Protein AF-A0A356E671-F1 (afdb_monomer)

Mean predicted aligned error: 6.48 Å

pLDDT: mean 79.45, std 10.89, range [40.62, 89.38]

Nearest PDB structures (foldseek):
  8bif-assembly2_D-2  TM=6.972E-01  e=9.703E-03  Photorhabdus laumondii subsp. laumondii TTO1
  8bic-assembly1_A  TM=6.448E-01  e=9.095E-03  Photorhabdus laumondii subsp. laumondii TTO1
  7clu-assembly1_B  TM=6.566E-01  e=4.893E-02  Serratia marcescens
  7clu-assembly1_A  TM=6.766E-01  e=7.215E-02  Serratia marcescens
  7clf-assembly1_A  TM=6.101E-01  e=8.212E-02  Serratia marcescens

Solvent-accessible surface area (backbone atoms only — not comparable to full-atom values): 4433 Å² total; per-residue (Å²): 133,71,70,70,61,53,53,52,52,51,50,40,49,49,54,44,50,35,44,54,67,57,68,57,54,73,68,39,70,51,67,69,51,45,14,59,75,71,72,46,58,58,69,53,43,50,53,39,50,53,50,34,42,73,69,51,28,33,43,80,54,96,94,36,37,33,76,67,44,70,65,57,90,85,78,113

Secondary structure (DSSP, 8-state):
--HHHHHHHHHHHHHHHHHHTT-SPSSBPPHHHHHHHTT--HHHHHHHHHHHHHTTSEEEETTEEEE-SPPPGGG-

Radius of gyration: 11.77 Å; Cα contacts (8 Å, |Δi|>4): 71; chains: 1; bounding box: 31×28×24 Å

Sequence (76 aa):
MSRNLNLRQDIINQIIDDIASQLLSSPLPSQSELANLYNVSRTTIRHAIEYLLKTEIIRVEEHRLYVARLPSAAEK

Foldseek 3Di:
DCPPVVLLVVLLVVVLVCLLVCVQPPQGDALVVSCVVSVHDSVSSVVSVVLCVVVVQWDQDPNTIGGRDRDDPVSD

Structure (mmCIF, N/CA/C/O backbone):
data_AF-A0A356E671-F1
#
_entry.id   AF-A0A356E671-F1
#
loop_
_atom_site.group_PDB
_atom_site.id
_atom_site.type_symbol
_atom_site.label_atom_id
_atom_site.label_alt_id
_atom_site.label_comp_id
_atom_site.label_asym_id
_atom_site.label_entity_id
_atom_site.label_seq_id
_atom_site.pdbx_PDB_ins_code
_atom_site.Cartn_x
_atom_site.Cartn_y
_atom_site.Cartn_z
_atom_site.occupancy
_atom_site.B_iso_or_equiv
_atom_site.auth_seq_id
_atom_site.auth_comp_id
_atom_site.auth_asym_id
_atom_site.auth_atom_id
_atom_site.pdbx_PDB_model_num
ATOM 1 N N . MET A 1 1 ? 22.034 9.176 -13.032 1.00 40.62 1 MET A N 1
ATOM 2 C CA . MET A 1 1 ? 20.649 9.522 -12.647 1.00 40.62 1 MET A CA 1
ATOM 3 C C . MET A 1 1 ? 19.881 8.233 -12.395 1.00 40.62 1 MET A C 1
ATOM 5 O O . MET A 1 1 ? 19.602 7.477 -13.319 1.00 40.62 1 MET A O 1
ATOM 9 N N . SER A 1 2 ? 19.681 7.932 -11.118 1.00 42.72 2 SER A N 1
ATOM 10 C CA . SER A 1 2 ? 19.312 6.630 -10.559 1.00 42.72 2 SER A CA 1
ATOM 11 C C . SER A 1 2 ? 17.835 6.286 -10.785 1.00 42.72 2 SER A C 1
ATOM 13 O O . SER A 1 2 ? 17.022 6.371 -9.873 1.00 42.72 2 SER A O 1
ATOM 15 N N . ARG A 1 3 ? 17.480 5.879 -12.009 1.00 51.53 3 ARG A N 1
ATOM 16 C CA . ARG A 1 3 ? 16.091 5.587 -12.426 1.00 51.53 3 ARG A CA 1
ATOM 17 C C . ARG A 1 3 ? 15.370 4.540 -11.557 1.00 51.53 3 ARG A C 1
ATOM 19 O O . ARG A 1 3 ? 14.155 4.577 -11.442 1.00 51.53 3 ARG A O 1
ATOM 26 N N . ASN A 1 4 ? 16.120 3.633 -10.925 1.00 55.53 4 ASN A N 1
ATOM 27 C CA . ASN A 1 4 ? 15.573 2.516 -10.145 1.00 55.53 4 ASN A CA 1
ATOM 28 C C . ASN A 1 4 ? 15.205 2.861 -8.690 1.00 55.53 4 ASN A C 1
ATOM 30 O O . ASN A 1 4 ? 14.401 2.149 -8.095 1.00 55.53 4 ASN A O 1
ATOM 34 N N . LEU A 1 5 ? 15.794 3.911 -8.103 1.00 59.84 5 LEU A N 1
ATOM 35 C CA . LEU A 1 5 ? 15.456 4.335 -6.735 1.00 59.84 5 LEU A CA 1
ATOM 36 C C . LEU A 1 5 ? 14.095 5.031 -6.708 1.00 59.84 5 LEU A C 1
ATOM 38 O O . LEU A 1 5 ? 13.265 4.690 -5.872 1.00 59.84 5 LEU A O 1
ATOM 42 N N . ASN A 1 6 ? 13.853 5.902 -7.692 1.00 72.56 6 ASN A N 1
ATOM 43 C CA . ASN A 1 6 ? 12.585 6.613 -7.834 1.00 72.56 6 ASN A CA 1
ATOM 44 C C . ASN A 1 6 ? 11.424 5.632 -8.005 1.00 72.56 6 ASN A C 1
ATOM 46 O O . ASN A 1 6 ? 10.499 5.678 -7.211 1.00 72.56 6 ASN A O 1
ATOM 50 N N . LEU A 1 7 ? 11.549 4.635 -8.896 1.00 75.12 7 LEU A N 1
ATOM 51 C CA . LEU A 1 7 ? 10.471 3.670 -9.138 1.00 75.12 7 LEU A CA 1
ATOM 52 C C . LEU A 1 7 ? 10.020 2.943 -7.862 1.00 75.12 7 LEU A C 1
ATOM 54 O O . LEU A 1 7 ? 8.831 2.747 -7.654 1.00 75.12 7 LEU A O 1
ATOM 58 N N . ARG A 1 8 ? 10.947 2.539 -6.983 1.00 77.75 8 ARG A N 1
ATOM 59 C CA . ARG A 1 8 ? 10.570 1.889 -5.717 1.00 77.75 8 ARG A CA 1
ATOM 60 C C . ARG A 1 8 ? 9.746 2.827 -4.838 1.00 77.75 8 ARG A C 1
ATOM 62 O O . ARG A 1 8 ? 8.773 2.388 -4.237 1.00 77.75 8 ARG A O 1
ATOM 69 N N . GLN A 1 9 ? 10.179 4.076 -4.742 1.00 80.62 9 GLN A N 1
ATOM 70 C CA . GLN A 1 9 ? 9.545 5.094 -3.915 1.00 80.62 9 GLN A CA 1
ATOM 71 C C . GLN A 1 9 ? 8.186 5.503 -4.491 1.00 80.62 9 GLN A C 1
ATOM 73 O O . GLN A 1 9 ? 7.221 5.590 -3.744 1.00 80.62 9 GLN A O 1
ATOM 78 N N . ASP A 1 10 ? 8.087 5.613 -5.815 1.00 83.94 10 ASP A N 1
ATOM 79 C CA . ASP A 1 10 ? 6.836 5.833 -6.538 1.00 83.94 10 ASP A CA 1
ATOM 80 C C . ASP A 1 10 ? 5.821 4.717 -6.249 1.00 83.94 10 ASP A C 1
ATOM 82 O O . ASP A 1 10 ? 4.672 5.006 -5.937 1.00 83.94 10 ASP A O 1
ATOM 86 N N . ILE A 1 11 ? 6.239 3.442 -6.261 1.00 85.75 11 ILE A N 1
ATOM 87 C CA . ILE A 1 11 ? 5.343 2.323 -5.915 1.00 85.75 11 ILE A CA 1
ATOM 88 C C . ILE A 1 11 ? 4.899 2.371 -4.451 1.00 85.75 11 ILE A C 1
ATOM 90 O O . ILE A 1 11 ? 3.734 2.112 -4.165 1.00 85.75 11 ILE A O 1
ATOM 94 N N . ILE A 1 12 ? 5.801 2.692 -3.519 1.00 84.62 12 ILE A N 1
ATOM 95 C CA . ILE A 1 12 ? 5.435 2.844 -2.102 1.00 84.62 12 ILE A CA 1
ATOM 96 C C . ILE A 1 12 ? 4.388 3.949 -1.955 1.00 84.62 12 ILE A C 1
ATOM 98 O O . ILE A 1 12 ? 3.355 3.721 -1.330 1.00 84.62 12 ILE A O 1
ATOM 102 N N . ASN A 1 13 ? 4.620 5.100 -2.585 1.00 85.00 13 ASN A N 1
ATOM 103 C CA . ASN A 1 13 ? 3.704 6.234 -2.557 1.00 85.00 13 ASN A CA 1
ATOM 104 C C . ASN A 1 13 ? 2.355 5.894 -3.192 1.00 85.00 13 ASN A C 1
ATOM 106 O O . ASN A 1 13 ? 1.326 6.241 -2.624 1.00 85.00 13 ASN A O 1
ATOM 110 N N . GLN A 1 14 ? 2.347 5.150 -4.301 1.00 85.50 14 GLN A N 1
ATOM 111 C CA . GLN A 1 14 ? 1.114 4.698 -4.939 1.00 85.50 14 GLN A CA 1
ATOM 112 C C . GLN A 1 14 ? 0.314 3.767 -4.021 1.00 85.50 14 GLN A C 1
ATOM 114 O O . GLN A 1 14 ? -0.883 3.962 -3.851 1.00 85.50 14 GLN A O 1
ATOM 119 N N . ILE A 1 15 ? 0.966 2.793 -3.375 1.00 83.81 15 ILE A N 1
ATOM 120 C CA . ILE A 1 15 ? 0.289 1.896 -2.425 1.00 83.81 15 ILE A CA 1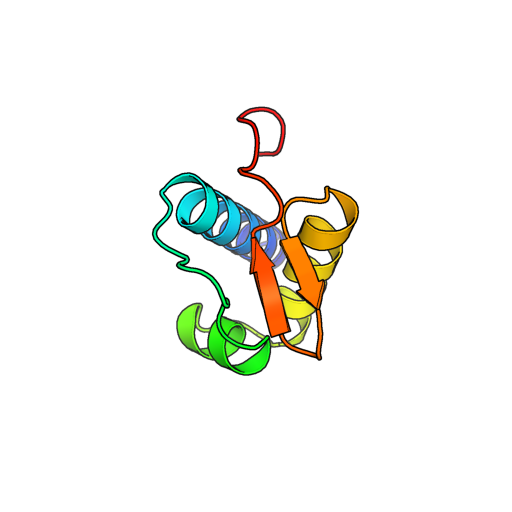
ATOM 121 C C . ILE A 1 15 ? -0.258 2.694 -1.234 1.00 83.81 15 ILE A C 1
ATOM 123 O O . ILE A 1 15 ? -1.376 2.448 -0.789 1.00 83.81 15 ILE A O 1
ATOM 127 N N . ILE A 1 16 ? 0.513 3.656 -0.722 1.00 84.12 16 ILE A N 1
ATOM 128 C CA . ILE A 1 16 ? 0.090 4.567 0.348 1.00 84.12 16 ILE A CA 1
ATOM 129 C C . ILE A 1 16 ? -1.155 5.352 -0.076 1.00 84.12 16 ILE A C 1
ATOM 131 O O . ILE A 1 16 ? -2.118 5.401 0.685 1.00 84.12 16 ILE A O 1
ATOM 135 N N . ASP A 1 17 ? -1.164 5.922 -1.281 1.00 84.38 17 ASP A N 1
ATOM 136 C CA . ASP A 1 17 ? -2.294 6.683 -1.816 1.00 84.38 17 ASP A CA 1
ATOM 137 C C . ASP A 1 17 ? -3.533 5.808 -2.042 1.00 84.38 17 ASP A C 1
ATOM 139 O O . ASP A 1 17 ? -4.643 6.214 -1.689 1.00 84.38 17 ASP A O 1
ATOM 143 N N . ASP A 1 18 ? -3.363 4.588 -2.549 1.00 84.00 18 ASP A N 1
ATOM 144 C CA . ASP A 1 18 ? -4.458 3.639 -2.770 1.00 84.00 18 ASP A CA 1
ATOM 145 C C . ASP A 1 18 ? -5.060 3.148 -1.437 1.00 84.00 18 ASP A C 1
ATOM 147 O O . ASP A 1 18 ? -6.276 2.960 -1.322 1.00 84.00 18 ASP A O 1
ATOM 151 N N . ILE A 1 19 ? -4.232 2.988 -0.396 1.00 83.00 19 ILE A N 1
ATOM 152 C CA . ILE A 1 19 ? -4.693 2.706 0.972 1.00 83.00 19 ILE A CA 1
ATOM 153 C C . ILE A 1 19 ? -5.404 3.933 1.558 1.00 83.00 19 ILE A C 1
ATOM 155 O O . ILE A 1 19 ? -6.500 3.795 2.101 1.00 83.00 19 ILE A O 1
ATOM 159 N N . ALA A 1 20 ? -4.816 5.129 1.434 1.00 81.75 20 ALA A N 1
ATOM 160 C CA . ALA A 1 20 ? -5.379 6.386 1.937 1.00 81.75 20 ALA A CA 1
ATOM 161 C C . ALA A 1 20 ? -6.749 6.689 1.320 1.00 81.75 20 ALA A C 1
ATOM 163 O O . ALA A 1 20 ? -7.665 7.140 2.006 1.00 81.75 20 ALA A O 1
ATOM 164 N N . SER A 1 21 ? -6.893 6.388 0.031 1.00 78.62 21 SER A N 1
ATOM 165 C CA . SER A 1 21 ? -8.118 6.579 -0.743 1.00 78.62 21 SER A CA 1
ATOM 166 C C . SER A 1 21 ? -9.173 5.500 -0.480 1.00 78.62 21 SER A C 1
ATOM 168 O O . SER A 1 21 ? -10.221 5.517 -1.120 1.00 78.62 21 SER A O 1
ATOM 170 N N . GLN A 1 22 ? -8.903 4.544 0.421 1.00 71.12 22 GLN A N 1
ATOM 171 C CA . GLN A 1 22 ? -9.753 3.376 0.692 1.00 71.12 22 GLN A CA 1
ATOM 172 C C . GLN A 1 22 ? -10.059 2.527 -0.561 1.00 71.12 22 GLN A C 1
ATOM 174 O O . GLN A 1 22 ? -10.998 1.731 -0.564 1.00 71.12 22 GLN A O 1
ATOM 179 N N . LEU A 1 23 ? -9.251 2.663 -1.620 1.00 67.19 23 LEU A N 1
ATOM 180 C CA . LEU A 1 23 ? -9.351 1.866 -2.846 1.00 67.19 23 LEU A CA 1
ATOM 181 C C . LEU A 1 23 ? -8.925 0.419 -2.580 1.00 67.19 23 LEU A C 1
ATOM 183 O O . LEU A 1 23 ? -9.533 -0.522 -3.092 1.00 67.19 23 LEU A O 1
ATOM 187 N N . LEU A 1 24 ? -7.925 0.230 -1.714 1.00 69.81 24 LEU A N 1
ATOM 188 C CA . LEU A 1 24 ? -7.528 -1.081 -1.206 1.00 69.81 24 LEU A CA 1
ATOM 189 C C . LEU A 1 24 ? -8.491 -1.544 -0.107 1.00 69.81 24 LEU A C 1
ATOM 191 O O . LEU A 1 24 ? -8.259 -1.373 1.090 1.00 69.81 24 LEU A O 1
ATOM 195 N N . SER A 1 25 ? -9.593 -2.152 -0.544 1.00 61.34 25 SER A N 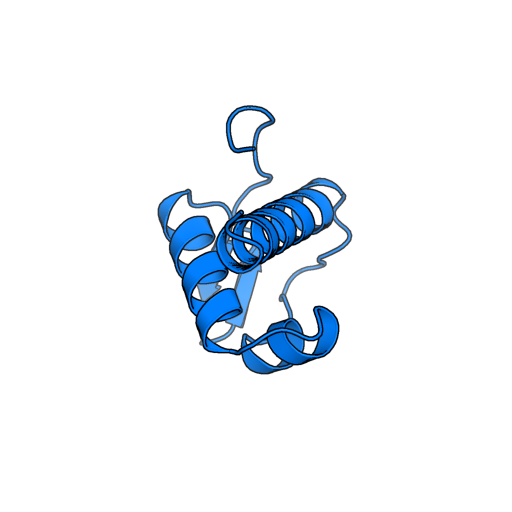1
ATOM 196 C CA . SER A 1 25 ? -10.537 -2.835 0.339 1.00 61.34 25 SER A CA 1
ATOM 197 C C . SER A 1 25 ? -9.892 -4.082 0.942 1.00 61.34 25 SER A C 1
ATOM 199 O O . SER A 1 25 ? -9.325 -4.915 0.239 1.00 61.34 25 SER A O 1
ATOM 201 N N . SER A 1 26 ? -9.974 -4.203 2.263 1.00 66.94 26 SER A N 1
ATOM 202 C CA . SER A 1 26 ? -9.441 -5.350 2.992 1.00 66.94 26 SER A CA 1
ATOM 203 C C . SER A 1 26 ? -10.263 -6.616 2.705 1.00 66.94 26 SER A C 1
ATOM 205 O O . SER A 1 26 ? -11.495 -6.534 2.712 1.00 66.94 26 SER A O 1
ATOM 207 N N . PRO A 1 27 ? -9.636 -7.793 2.512 1.00 70.38 27 PRO A N 1
ATOM 208 C CA . PRO A 1 27 ? -8.195 -8.067 2.555 1.00 70.38 27 PRO A CA 1
ATOM 209 C C . PRO A 1 27 ? -7.466 -7.628 1.273 1.00 70.38 27 PRO A C 1
ATOM 211 O O . PRO A 1 27 ? -7.944 -7.876 0.167 1.00 70.38 27 PRO A O 1
ATOM 214 N N . LEU A 1 28 ? -6.281 -7.025 1.424 1.00 78.19 28 LEU A N 1
ATOM 215 C CA . LEU A 1 28 ? -5.436 -6.646 0.292 1.00 78.19 28 LEU A CA 1
ATOM 216 C C . LEU A 1 28 ? -5.038 -7.886 -0.538 1.00 78.19 28 LEU A C 1
ATOM 218 O O . LEU A 1 28 ? -4.893 -8.988 0.012 1.00 78.19 28 LEU A O 1
ATOM 222 N N . PRO A 1 29 ? -4.766 -7.699 -1.845 1.00 80.69 29 PRO A N 1
ATOM 223 C CA . PRO A 1 29 ? -4.186 -8.737 -2.684 1.00 80.69 29 PRO A CA 1
ATOM 224 C C . PRO A 1 29 ? -2.859 -9.248 -2.107 1.00 80.69 29 PRO A C 1
ATOM 226 O O . PRO A 1 29 ? -2.133 -8.527 -1.422 1.00 80.69 29 PRO A O 1
ATOM 229 N N . SER A 1 30 ? -2.514 -10.501 -2.405 1.00 82.62 30 SER A N 1
ATOM 230 C CA . SER A 1 30 ? -1.235 -11.084 -1.978 1.00 82.62 30 SER A CA 1
ATOM 231 C C . SER A 1 30 ? -0.031 -10.341 -2.581 1.00 82.62 30 SER A C 1
ATOM 233 O O . SER A 1 30 ? -0.159 -9.626 -3.572 1.00 82.62 30 SER A O 1
ATOM 235 N N . GLN A 1 31 ? 1.174 -10.553 -2.037 1.00 84.06 31 GLN A N 1
ATOM 236 C CA . GLN A 1 31 ? 2.398 -9.914 -2.554 1.00 84.06 31 GLN A CA 1
ATOM 237 C C . GLN A 1 31 ? 2.609 -10.161 -4.059 1.00 84.06 31 GLN A C 1
ATOM 239 O O . GLN A 1 31 ? 3.067 -9.275 -4.777 1.00 84.06 31 GLN A O 1
ATOM 244 N N . SER A 1 32 ? 2.270 -11.362 -4.534 1.00 83.94 32 SER A N 1
ATOM 245 C CA . SER A 1 32 ? 2.360 -11.734 -5.950 1.00 83.94 32 SER A CA 1
ATOM 246 C C . SER A 1 32 ? 1.345 -10.979 -6.805 1.00 83.94 32 SER A C 1
ATOM 248 O O . SER A 1 32 ? 1.690 -10.504 -7.882 1.00 83.94 32 SER A O 1
ATOM 250 N N . GLU A 1 33 ? 0.120 -10.828 -6.303 1.00 85.50 33 GLU A N 1
ATOM 251 C CA . GLU A 1 33 ? -0.940 -10.082 -6.984 1.00 85.50 33 GLU A CA 1
ATOM 252 C C . GLU A 1 33 ? -0.599 -8.594 -7.047 1.00 85.50 33 GLU A C 1
ATOM 254 O O . GLU A 1 33 ? -0.687 -7.996 -8.110 1.00 85.50 33 GLU A O 1
ATOM 259 N N . LEU A 1 34 ? -0.109 -8.007 -5.949 1.00 85.88 34 LEU A N 1
ATOM 260 C CA . LEU A 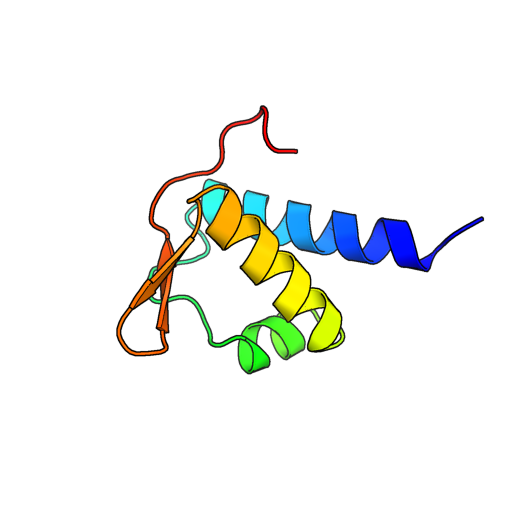1 34 ? 0.374 -6.625 -5.931 1.00 85.88 34 LEU A CA 1
ATOM 261 C C . LEU A 1 34 ? 1.530 -6.435 -6.926 1.00 85.88 34 LEU A C 1
ATOM 263 O O . LEU A 1 34 ? 1.541 -5.470 -7.680 1.00 85.88 34 LEU A O 1
ATOM 267 N N . ALA A 1 35 ? 2.478 -7.373 -6.995 1.00 87.62 35 ALA A N 1
ATOM 268 C CA . ALA A 1 35 ? 3.575 -7.296 -7.963 1.00 87.62 35 ALA A CA 1
ATOM 269 C C . ALA A 1 35 ? 3.075 -7.291 -9.414 1.00 87.62 35 ALA A C 1
ATOM 271 O O . ALA A 1 35 ? 3.586 -6.521 -10.227 1.00 87.62 35 ALA A O 1
ATOM 272 N N . ASN A 1 36 ? 2.049 -8.090 -9.713 1.00 88.00 36 ASN A N 1
ATOM 273 C CA . ASN A 1 36 ? 1.405 -8.102 -11.022 1.00 88.00 36 ASN A CA 1
ATOM 274 C C . ASN A 1 36 ? 0.611 -6.812 -11.288 1.00 88.00 36 ASN A C 1
ATOM 276 O O . ASN A 1 36 ? 0.764 -6.227 -12.355 1.00 88.00 36 ASN A O 1
ATOM 280 N N . LEU A 1 37 ? -0.182 -6.337 -10.321 1.00 85.81 37 LEU A N 1
ATOM 281 C CA . LEU A 1 37 ? -1.009 -5.128 -10.441 1.00 85.81 37 LEU A CA 1
ATOM 282 C C . LEU A 1 37 ? -0.168 -3.877 -10.706 1.00 85.81 37 LEU A C 1
ATOM 284 O O . LEU A 1 37 ? -0.480 -3.096 -11.600 1.00 85.81 37 LEU A O 1
ATOM 288 N N . TYR A 1 38 ? 0.925 -3.715 -9.963 1.00 84.00 38 TYR A N 1
ATOM 289 C CA . TYR A 1 38 ? 1.841 -2.586 -10.121 1.00 84.00 38 TYR A CA 1
ATOM 290 C C . TYR A 1 38 ? 2.910 -2.826 -11.197 1.00 84.00 38 TYR A C 1
ATOM 292 O O . TYR A 1 38 ? 3.758 -1.966 -11.422 1.00 84.00 38 TYR A O 1
ATOM 300 N N . ASN A 1 39 ? 2.883 -3.987 -11.865 1.00 86.19 39 ASN A N 1
ATOM 301 C CA . ASN A 1 39 ? 3.823 -4.393 -12.908 1.00 86.19 39 ASN A CA 1
ATOM 302 C C . ASN A 1 39 ? 5.300 -4.207 -12.496 1.00 86.19 39 ASN A C 1
ATOM 304 O O . ASN A 1 39 ? 6.129 -3.684 -13.248 1.0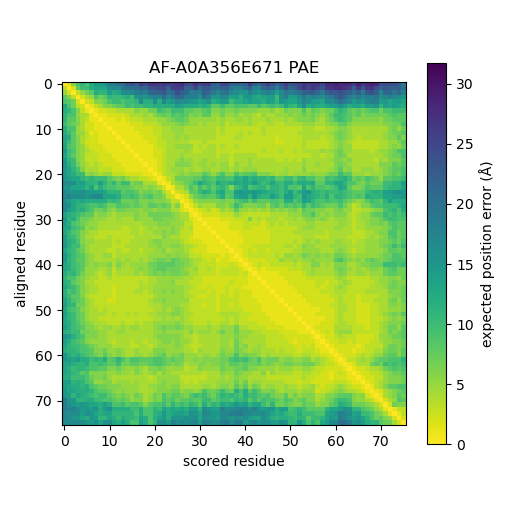0 86.19 39 ASN A O 1
ATOM 308 N N . VAL A 1 40 ? 5.629 -4.627 -11.271 1.00 86.38 40 VAL A N 1
ATOM 309 C CA . VAL A 1 40 ? 6.962 -4.487 -10.669 1.00 86.38 40 VAL A CA 1
ATOM 310 C C . VAL A 1 40 ? 7.497 -5.806 -10.122 1.00 86.38 40 VAL A C 1
ATOM 312 O O . VAL A 1 40 ? 6.777 -6.769 -9.871 1.00 86.38 40 VAL A O 1
ATOM 315 N N . SER A 1 41 ? 8.807 -5.845 -9.881 1.00 86.44 41 SER A N 1
ATOM 316 C CA . SER A 1 41 ? 9.464 -7.001 -9.278 1.00 86.44 41 SER A CA 1
ATOM 317 C C . SER A 1 41 ? 8.915 -7.319 -7.8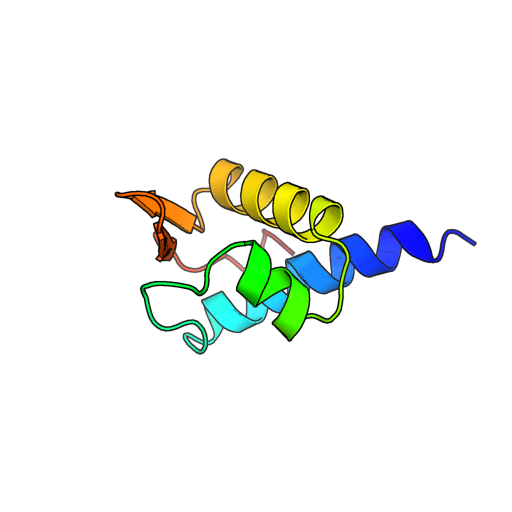84 1.00 86.44 41 SER A C 1
ATOM 319 O O . SER A 1 41 ? 8.763 -6.438 -7.037 1.00 86.44 41 SER A O 1
ATOM 321 N N . ARG A 1 42 ? 8.757 -8.618 -7.594 1.00 84.44 42 ARG A N 1
ATOM 322 C CA . ARG A 1 42 ? 8.377 -9.141 -6.266 1.00 84.44 42 ARG A CA 1
ATOM 323 C C . ARG A 1 42 ? 9.258 -8.613 -5.131 1.00 84.44 42 ARG A C 1
ATOM 325 O O . ARG A 1 42 ? 8.776 -8.388 -4.029 1.00 84.44 42 ARG A O 1
ATOM 332 N N . THR A 1 43 ? 10.546 -8.386 -5.393 1.00 86.50 43 THR A N 1
ATOM 333 C CA . THR A 1 43 ? 11.479 -7.797 -4.422 1.00 86.50 43 THR A CA 1
ATOM 334 C C . THR A 1 43 ? 11.103 -6.362 -4.057 1.00 86.50 43 THR A C 1
ATOM 336 O O . THR A 1 43 ? 11.194 -6.001 -2.889 1.00 86.50 43 THR A O 1
ATOM 339 N N . THR A 1 44 ? 10.635 -5.562 -5.019 1.00 87.00 44 THR A N 1
ATOM 340 C CA . THR A 1 44 ? 10.170 -4.185 -4.802 1.00 87.00 44 THR A CA 1
ATOM 341 C C . THR A 1 44 ? 8.917 -4.165 -3.935 1.00 87.00 44 THR A C 1
ATOM 343 O O . THR A 1 44 ? 8.889 -3.438 -2.946 1.00 87.00 44 THR A O 1
ATOM 346 N N . ILE A 1 45 ? 7.928 -5.012 -4.243 1.00 89.38 45 ILE A N 1
ATOM 347 C CA . ILE A 1 45 ? 6.714 -5.140 -3.424 1.00 89.38 45 ILE A CA 1
ATOM 348 C C . ILE A 1 45 ? 7.032 -5.645 -2.027 1.00 89.38 45 ILE A C 1
ATOM 350 O O . ILE A 1 45 ? 6.525 -5.086 -1.063 1.00 89.38 45 ILE A O 1
ATOM 354 N N . ARG A 1 46 ? 7.905 -6.649 -1.888 1.00 88.50 46 ARG A N 1
ATOM 355 C CA . ARG A 1 46 ? 8.328 -7.130 -0.569 1.00 88.50 46 ARG A CA 1
ATOM 356 C C . ARG A 1 46 ? 8.899 -5.991 0.275 1.00 88.50 46 ARG A C 1
ATOM 358 O O . ARG A 1 46 ? 8.488 -5.834 1.415 1.00 88.50 46 ARG A O 1
ATOM 365 N N . HIS A 1 47 ? 9.789 -5.173 -0.289 1.00 88.31 47 HIS A N 1
ATOM 366 C CA . HIS A 1 47 ? 10.340 -4.017 0.420 1.00 88.31 47 HIS A CA 1
ATOM 367 C C . HIS A 1 47 ? 9.282 -2.961 0.762 1.00 88.31 47 HIS A C 1
ATOM 369 O O . HIS A 1 47 ? 9.329 -2.397 1.852 1.00 88.31 47 HIS A O 1
ATOM 375 N N . ALA A 1 48 ? 8.327 -2.705 -0.135 1.00 86.62 48 ALA A N 1
ATOM 376 C CA . ALA A 1 48 ? 7.219 -1.792 0.136 1.00 86.62 48 ALA A CA 1
ATOM 377 C C . ALA A 1 48 ? 6.337 -2.305 1.286 1.00 86.62 48 ALA A C 1
ATOM 379 O O . ALA A 1 48 ? 6.035 -1.563 2.211 1.00 86.62 48 ALA A O 1
ATOM 380 N N . ILE A 1 49 ? 5.994 -3.593 1.278 1.00 87.38 49 ILE A N 1
ATOM 381 C CA . ILE A 1 49 ? 5.215 -4.249 2.334 1.00 87.38 49 ILE A CA 1
ATOM 382 C C . ILE A 1 49 ? 5.969 -4.238 3.662 1.00 87.38 49 ILE A C 1
ATOM 384 O O . ILE A 1 49 ? 5.375 -3.924 4.684 1.00 87.38 49 ILE A O 1
ATOM 388 N N . GLU A 1 50 ? 7.269 -4.539 3.666 1.00 89.06 50 GLU A N 1
ATOM 389 C CA . GLU A 1 50 ? 8.110 -4.445 4.867 1.00 89.06 50 GLU A CA 1
ATOM 390 C C . GLU A 1 50 ? 8.112 -3.026 5.444 1.00 89.06 50 GLU A C 1
ATOM 392 O O . GLU A 1 50 ? 8.022 -2.856 6.660 1.00 89.06 50 GLU A O 1
ATOM 397 N N . TYR A 1 51 ? 8.179 -2.007 4.584 1.00 87.62 51 TYR A N 1
ATOM 398 C CA . TYR A 1 51 ? 8.091 -0.612 5.002 1.00 87.62 51 TYR A CA 1
ATOM 399 C C . TYR A 1 51 ? 6.721 -0.295 5.616 1.00 87.62 51 TYR A C 1
ATOM 401 O O . TYR A 1 51 ? 6.662 0.208 6.733 1.00 87.62 51 TYR A O 1
ATOM 409 N N . LEU A 1 52 ? 5.638 -0.673 4.936 1.00 85.38 52 LEU A N 1
ATOM 410 C CA . LEU A 1 52 ? 4.258 -0.464 5.387 1.00 85.38 52 LEU A CA 1
ATOM 411 C C . LEU A 1 52 ? 3.931 -1.227 6.684 1.00 85.38 52 LEU A C 1
ATOM 413 O O . LEU A 1 52 ? 3.135 -0.756 7.492 1.00 85.38 52 LEU A O 1
ATOM 417 N N . LEU A 1 53 ? 4.530 -2.405 6.889 1.00 87.94 53 LEU A N 1
ATOM 418 C CA . LEU A 1 53 ? 4.437 -3.165 8.139 1.00 87.94 53 LEU A CA 1
ATOM 419 C C . LEU A 1 53 ? 5.169 -2.444 9.268 1.00 87.94 53 LEU A C 1
ATOM 421 O O . LEU A 1 53 ? 4.663 -2.363 10.383 1.00 87.94 53 LEU A O 1
ATOM 425 N N . LYS A 1 54 ? 6.356 -1.899 8.980 1.00 88.69 54 LYS A N 1
ATOM 426 C CA . LYS A 1 54 ? 7.160 -1.157 9.955 1.00 88.69 54 LYS A CA 1
ATOM 427 C C . LYS A 1 54 ? 6.486 0.142 10.402 1.00 88.69 54 LYS A C 1
ATOM 429 O O . LYS A 1 54 ? 6.670 0.546 11.544 1.00 88.69 54 LYS A O 1
ATOM 434 N N . THR A 1 55 ? 5.737 0.793 9.518 1.00 85.50 55 THR A N 1
ATOM 435 C CA . THR A 1 55 ? 4.949 1.999 9.821 1.00 85.50 55 THR A CA 1
ATOM 436 C C . THR A 1 55 ? 3.541 1.683 10.339 1.00 85.50 55 THR A C 1
ATOM 438 O O . THR A 1 55 ? 2.732 2.590 10.527 1.00 85.50 55 THR A O 1
ATOM 441 N N . GLU A 1 56 ? 3.231 0.400 10.559 1.00 86.00 56 GLU A N 1
ATOM 442 C CA . GLU A 1 56 ? 1.938 -0.089 11.052 1.00 86.00 56 GLU A CA 1
ATOM 443 C C . GLU A 1 56 ? 0.737 0.296 10.163 1.00 86.00 56 GLU A C 1
ATOM 445 O O . GLU A 1 56 ? -0.405 0.265 10.615 1.00 86.00 56 GLU A O 1
ATOM 450 N N . ILE A 1 57 ? 0.971 0.640 8.887 1.00 86.06 57 ILE A N 1
ATOM 451 C CA . ILE A 1 57 ? -0.075 0.954 7.895 1.00 86.06 57 ILE A CA 1
ATOM 452 C C . ILE A 1 57 ? -0.839 -0.317 7.524 1.00 86.06 57 ILE A C 1
ATOM 454 O O . ILE A 1 57 ? -2.072 -0.335 7.479 1.00 86.06 57 ILE A O 1
ATOM 458 N N . ILE A 1 58 ? -0.103 -1.403 7.292 1.00 87.50 58 ILE A N 1
ATOM 459 C CA . ILE A 1 58 ? -0.668 -2.722 7.008 1.00 87.50 58 ILE A CA 1
ATOM 460 C C . ILE A 1 58 ? -0.238 -3.721 8.074 1.00 87.50 58 ILE A C 1
ATOM 462 O O . ILE A 1 58 ? 0.815 -3.584 8.690 1.00 87.50 58 ILE A O 1
ATOM 466 N N . ARG A 1 59 ? -1.038 -4.767 8.249 1.00 87.88 59 ARG A N 1
ATOM 467 C CA . ARG A 1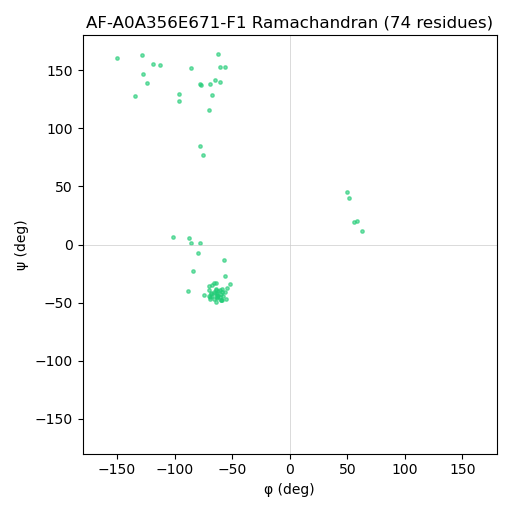 59 ? -0.736 -5.915 9.103 1.00 87.88 59 ARG A CA 1
ATOM 468 C C . ARG A 1 59 ? -0.905 -7.206 8.318 1.00 87.88 59 ARG A C 1
ATOM 470 O O . ARG A 1 59 ? -1.756 -7.294 7.433 1.00 87.88 59 ARG A O 1
ATOM 477 N N . VAL A 1 60 ? -0.088 -8.203 8.636 1.00 86.62 60 VAL A N 1
ATOM 478 C CA . VAL A 1 60 ? -0.247 -9.557 8.098 1.00 86.62 60 VAL A CA 1
ATOM 479 C C . VAL A 1 60 ? -1.016 -10.382 9.119 1.00 86.62 60 VAL A C 1
ATOM 481 O O . VAL A 1 60 ? -0.583 -10.506 10.260 1.00 86.62 60 VAL A O 1
ATOM 484 N N . GLU A 1 61 ? -2.139 -10.954 8.707 1.00 85.19 61 GLU A N 1
ATOM 485 C CA . GLU A 1 61 ? -2.993 -11.813 9.529 1.00 85.19 61 GLU A CA 1
ATOM 486 C C . GLU A 1 61 ? -3.361 -13.034 8.671 1.00 85.19 61 GLU A C 1
ATOM 488 O O . GLU A 1 61 ? -3.742 -12.874 7.515 1.00 85.19 61 GLU A O 1
ATOM 493 N N 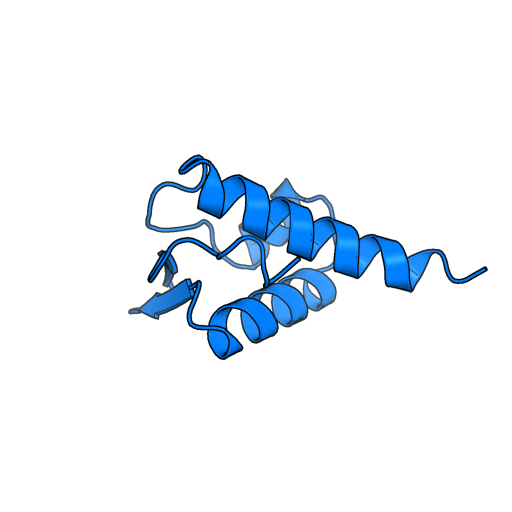. GLU A 1 62 ? -3.154 -14.263 9.161 1.00 83.44 62 GLU A N 1
ATOM 494 C CA . GLU A 1 62 ? -3.474 -15.500 8.411 1.00 83.44 62 GLU A CA 1
ATOM 495 C C . GLU A 1 62 ? -2.883 -15.548 6.972 1.00 83.44 62 GLU A C 1
ATOM 497 O O . GLU A 1 62 ? -3.538 -15.973 6.022 1.00 83.44 62 GLU A O 1
ATOM 502 N N . HIS A 1 63 ? -1.638 -15.083 6.779 1.00 79.44 63 HIS A N 1
ATOM 503 C CA . HIS A 1 63 ? -0.970 -14.946 5.462 1.00 79.44 63 HIS A CA 1
ATOM 504 C C . HIS A 1 63 ? -1.626 -13.959 4.478 1.00 79.44 63 HIS A C 1
ATOM 506 O O . HIS A 1 63 ? -1.261 -13.913 3.300 1.00 79.44 63 HIS A O 1
ATOM 512 N N . ARG A 1 64 ? -2.568 -13.140 4.943 1.00 83.44 64 ARG A N 1
ATOM 513 C CA . ARG A 1 64 ? -3.215 -12.080 4.168 1.00 83.44 64 ARG A CA 1
ATOM 514 C C . ARG A 1 64 ? -2.820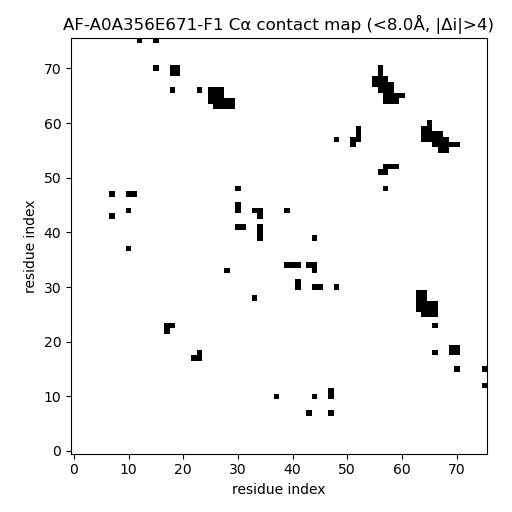 -10.715 4.702 1.00 83.44 64 ARG A C 1
ATOM 516 O O . ARG A 1 64 ? -2.446 -10.559 5.860 1.00 83.44 64 ARG A O 1
ATOM 523 N N . LEU A 1 65 ? -2.878 -9.726 3.824 1.00 84.38 65 LEU A N 1
ATOM 524 C CA . LEU A 1 65 ? -2.534 -8.348 4.135 1.00 84.38 65 LEU A CA 1
ATOM 525 C C . LEU A 1 65 ? -3.824 -7.592 4.460 1.00 84.38 65 LEU A C 1
ATOM 527 O O . LEU A 1 65 ? -4.789 -7.650 3.703 1.00 84.38 65 LEU A O 1
ATOM 531 N N . TYR A 1 66 ? -3.838 -6.882 5.580 1.00 85.50 66 TYR A N 1
ATOM 532 C CA . TYR A 1 66 ? -4.965 -6.073 6.034 1.00 85.50 66 TYR A CA 1
ATOM 533 C C . TYR A 1 66 ? -4.495 -4.639 6.248 1.00 85.50 66 TYR A C 1
ATOM 535 O O . TYR A 1 66 ? -3.411 -4.419 6.787 1.00 85.50 66 TYR A O 1
ATOM 543 N N . VAL A 1 67 ? -5.310 -3.659 5.855 1.00 85.12 67 VAL A N 1
ATOM 544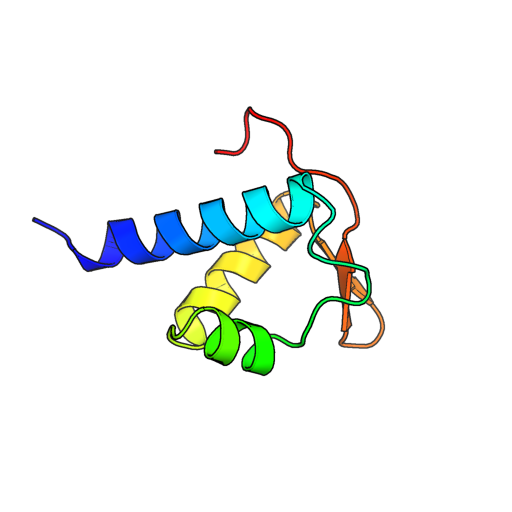 C CA . VAL A 1 67 ? -5.069 -2.257 6.221 1.00 85.12 67 VAL A CA 1
ATOM 545 C C . VAL A 1 67 ? -5.335 -2.125 7.720 1.00 85.12 67 VAL A C 1
ATOM 547 O O . VAL A 1 67 ? -6.456 -2.354 8.169 1.00 85.12 67 VAL A O 1
ATOM 550 N N . ALA A 1 68 ? -4.302 -1.802 8.495 1.00 84.06 68 ALA A N 1
ATOM 551 C CA . ALA A 1 68 ? -4.412 -1.597 9.936 1.00 84.06 68 ALA A CA 1
ATOM 552 C C . ALA A 1 68 ? -4.771 -0.142 10.260 1.00 84.06 68 ALA A C 1
ATOM 554 O O . ALA A 1 68 ? -5.603 0.109 11.132 1.00 84.06 68 ALA A O 1
ATOM 555 N N . ARG A 1 69 ? -4.184 0.811 9.527 1.00 81.75 69 ARG A N 1
ATOM 556 C CA . ARG A 1 69 ? -4.491 2.242 9.626 1.00 81.75 69 ARG A CA 1
ATOM 557 C C . ARG A 1 69 ? -4.277 2.940 8.285 1.00 81.75 69 ARG A C 1
ATOM 559 O O . ARG A 1 69 ? -3.551 2.446 7.427 1.00 81.75 69 ARG A O 1
ATOM 566 N N . LEU A 1 70 ? -4.883 4.113 8.128 1.00 79.19 70 LEU A N 1
ATOM 567 C CA . LEU A 1 70 ? -4.621 4.980 6.983 1.00 79.19 70 LEU A CA 1
ATOM 568 C C . LEU A 1 70 ? -3.273 5.693 7.180 1.00 79.19 70 LEU A C 1
ATOM 570 O O . LEU A 1 70 ? -3.002 6.156 8.294 1.00 79.19 70 LEU A O 1
ATOM 574 N N . PRO A 1 71 ? -2.435 5.789 6.137 1.00 76.75 71 PRO A N 1
ATOM 575 C CA . PRO A 1 71 ? -1.193 6.540 6.215 1.00 76.75 71 PRO A CA 1
ATOM 576 C C . PRO A 1 71 ? -1.467 8.030 6.421 1.00 76.75 71 PRO A C 1
ATOM 578 O O . PRO A 1 71 ? -2.405 8.597 5.858 1.00 76.75 71 PRO A O 1
ATOM 581 N N . SER A 1 72 ? -0.635 8.671 7.236 1.00 75.19 72 SER A N 1
ATOM 582 C CA . SER A 1 72 ? -0.678 10.117 7.448 1.00 75.19 72 SER A CA 1
ATOM 583 C C . SER A 1 72 ? 0.144 10.835 6.376 1.00 75.19 72 SER A C 1
ATOM 585 O O . SER A 1 72 ? 1.144 10.307 5.897 1.00 75.19 72 SER A O 1
ATOM 587 N N . ALA A 1 73 ? -0.212 12.079 6.039 1.00 65.44 73 ALA A N 1
ATOM 588 C CA . ALA A 1 73 ? 0.510 12.899 5.055 1.00 65.44 73 ALA A CA 1
ATOM 589 C C . ALA A 1 73 ? 2.008 13.113 5.383 1.00 65.44 73 ALA A C 1
ATOM 591 O O . ALA A 1 73 ? 2.765 13.551 4.524 1.00 65.44 73 ALA A O 1
ATOM 592 N N . ALA A 1 74 ? 2.434 12.798 6.611 1.00 62.69 74 ALA A N 1
ATOM 593 C CA . ALA A 1 74 ? 3.828 12.831 7.052 1.00 62.69 74 ALA A CA 1
ATOM 594 C C . ALA A 1 74 ? 4.667 11.606 6.621 1.00 62.69 74 ALA A C 1
ATOM 596 O O . ALA A 1 74 ? 5.870 11.595 6.859 1.00 62.69 74 ALA A O 1
ATOM 597 N N . GLU A 1 75 ? 4.049 10.572 6.041 1.00 62.28 75 GLU A N 1
ATOM 598 C CA . GLU A 1 75 ? 4.698 9.300 5.678 1.00 62.28 75 GLU A CA 1
ATOM 599 C C . GLU A 1 75 ? 5.031 9.187 4.172 1.00 62.28 75 GLU A C 1
ATOM 601 O O . GLU A 1 75 ? 5.466 8.123 3.732 1.00 62.28 75 GLU A O 1
ATOM 606 N N . LYS A 1 76 ? 4.835 10.271 3.398 1.00 55.06 76 LYS A N 1
ATOM 607 C CA . LYS A 1 76 ? 5.220 10.405 1.977 1.00 55.06 76 LYS A CA 1
ATOM 608 C C . LYS A 1 76 ? 6.657 10.892 1.782 1.00 55.06 76 LYS A C 1
ATOM 610 O O . LYS A 1 76 ? 7.119 11.723 2.596 1.00 55.06 76 LYS A O 1
#